Protein AF-A0A7S4A0T1-F1 (afdb_monomer_lite)

Structure (mmCIF, N/CA/C/O backbone):
data_AF-A0A7S4A0T1-F1
#
_entry.id   AF-A0A7S4A0T1-F1
#
loop_
_atom_site.group_PDB
_atom_site.id
_atom_site.type_symbol
_atom_site.label_atom_id
_atom_site.label_alt_id
_atom_site.label_comp_id
_atom_site.label_asym_id
_atom_site.label_entity_id
_atom_site.label_seq_id
_atom_site.pdbx_PDB_ins_code
_atom_site.Cartn_x
_atom_site.Cartn_y
_atom_site.Cartn_z
_atom_site.occupancy
_atom_site.B_iso_or_equiv
_atom_site.auth_seq_id
_atom_site.auth_comp_id
_atom_site.auth_asym_id
_atom_site.auth_atom_id
_atom_site.pdbx_PDB_model_num
ATOM 1 N N . ASP A 1 1 ? 26.295 13.246 32.778 1.00 36.66 1 ASP A N 1
ATOM 2 C CA . ASP A 1 1 ? 25.293 12.490 33.556 1.00 36.66 1 ASP A CA 1
ATOM 3 C C . ASP A 1 1 ? 24.267 13.468 34.096 1.00 36.66 1 ASP A C 1
ATOM 5 O O . ASP A 1 1 ? 24.637 14.342 34.857 1.00 36.66 1 ASP A O 1
ATOM 9 N N . THR A 1 2 ? 23.014 13.528 33.661 1.00 35.22 2 THR A N 1
ATOM 10 C CA . THR A 1 2 ? 22.154 12.506 33.062 1.00 35.22 2 THR A CA 1
ATOM 11 C C . THR A 1 2 ? 21.090 13.257 32.258 1.00 35.22 2 THR A C 1
ATOM 13 O O . THR A 1 2 ? 20.419 14.136 32.799 1.00 35.22 2 THR A O 1
ATOM 16 N N . LEU A 1 3 ? 20.972 12.965 30.961 1.00 36.09 3 LEU A N 1
ATOM 17 C CA . LEU A 1 3 ? 19.930 13.537 30.110 1.00 36.09 3 LEU A CA 1
ATOM 18 C C . LEU A 1 3 ? 18.564 12.967 30.510 1.00 36.09 3 LEU A C 1
ATOM 20 O O . LEU A 1 3 ? 18.404 11.775 30.763 1.00 36.09 3 LEU A O 1
ATOM 24 N N . VAL A 1 4 ? 17.598 13.874 30.587 1.00 36.56 4 VAL A N 1
ATOM 25 C CA . VAL A 1 4 ? 16.211 13.680 31.001 1.00 36.56 4 VAL A CA 1
ATOM 26 C C . VAL A 1 4 ? 15.527 12.638 30.111 1.00 36.56 4 VAL A C 1
ATOM 28 O O . VAL A 1 4 ? 15.265 12.889 28.939 1.00 36.56 4 VAL A O 1
ATOM 31 N N . SER A 1 5 ? 15.205 11.472 30.676 1.00 30.78 5 SER A N 1
ATOM 32 C CA . SER A 1 5 ? 14.298 10.503 30.057 1.00 30.78 5 SER A CA 1
ATOM 33 C C . SER A 1 5 ? 12.860 10.999 30.225 1.00 30.78 5 SER A C 1
ATOM 35 O O . SER A 1 5 ? 12.220 10.794 31.257 1.00 30.78 5 SER A O 1
ATOM 37 N N . THR A 1 6 ? 12.349 11.706 29.222 1.00 34.53 6 THR A N 1
ATOM 38 C CA . THR A 1 6 ? 10.942 12.100 29.115 1.00 34.53 6 THR A CA 1
ATOM 39 C C . THR A 1 6 ? 10.079 10.874 28.809 1.00 34.53 6 THR A C 1
ATOM 41 O O . THR A 1 6 ? 9.737 10.590 27.665 1.00 34.53 6 THR A O 1
ATOM 44 N N . HIS A 1 7 ? 9.675 10.145 29.849 1.00 41.78 7 HIS A N 1
ATOM 45 C CA . HIS A 1 7 ? 8.557 9.209 29.748 1.00 41.78 7 HIS A CA 1
ATOM 46 C C . HIS A 1 7 ? 7.253 10.008 29.635 1.00 41.78 7 HIS A C 1
ATOM 48 O O . HIS A 1 7 ? 6.656 10.405 30.637 1.00 41.78 7 HIS A O 1
ATOM 54 N N . VAL A 1 8 ? 6.792 10.252 28.407 1.00 45.91 8 VAL A N 1
ATOM 55 C CA . VAL A 1 8 ? 5.433 10.750 28.157 1.00 45.91 8 VAL A CA 1
ATOM 56 C C . VAL A 1 8 ? 4.460 9.606 28.456 1.00 45.91 8 VAL A C 1
ATOM 58 O O . VAL A 1 8 ? 4.090 8.824 27.585 1.00 45.91 8 VAL A O 1
ATOM 61 N N . GLY A 1 9 ? 4.082 9.463 29.726 1.00 47.44 9 GLY A N 1
ATOM 62 C CA . GLY A 1 9 ? 3.134 8.448 30.173 1.00 47.44 9 GLY A CA 1
ATOM 63 C C . GLY A 1 9 ? 1.758 8.669 29.544 1.00 47.44 9 GLY A C 1
ATOM 64 O O . GLY A 1 9 ? 1.031 9.591 29.911 1.00 47.44 9 GLY A O 1
ATOM 65 N N . ILE A 1 10 ? 1.373 7.813 28.598 1.00 57.47 10 ILE A N 1
ATOM 66 C CA . ILE A 1 10 ? 0.008 7.776 28.067 1.00 57.47 10 ILE A CA 1
ATOM 67 C C . ILE A 1 10 ? -0.913 7.275 29.190 1.00 57.47 10 ILE A C 1
ATOM 69 O O . ILE A 1 10 ? -0.815 6.124 29.627 1.00 57.47 10 ILE A O 1
ATOM 73 N N . THR A 1 11 ? -1.829 8.127 29.658 1.00 62.56 11 THR A N 1
ATOM 74 C CA . THR A 1 11 ? -2.858 7.749 30.639 1.00 62.56 11 THR A CA 1
ATOM 75 C C . THR A 1 11 ? -3.667 6.547 30.146 1.00 62.56 11 THR A C 1
ATOM 77 O O . THR A 1 11 ? -3.969 6.428 28.957 1.00 62.56 11 THR A O 1
ATOM 80 N N . ALA A 1 12 ? -4.059 5.649 31.057 1.00 64.44 12 ALA A N 1
ATOM 81 C CA . ALA A 1 12 ? -4.773 4.411 30.716 1.00 64.44 12 ALA A CA 1
ATOM 82 C C . ALA A 1 12 ? -6.039 4.653 29.869 1.00 64.44 12 ALA A C 1
ATOM 84 O O . ALA A 1 12 ? -6.319 3.904 28.937 1.00 64.44 12 ALA A O 1
ATOM 85 N N . THR A 1 13 ? -6.753 5.753 30.117 1.00 65.12 13 THR A N 1
ATOM 86 C CA . THR A 1 13 ? -7.917 6.182 29.326 1.00 65.12 13 THR A CA 1
ATOM 87 C C . THR A 1 13 ? -7.553 6.529 27.880 1.00 65.12 13 THR A C 1
ATOM 89 O O . THR A 1 13 ? -8.249 6.117 26.952 1.00 65.12 13 THR A O 1
ATOM 92 N N . LYS A 1 14 ? -6.438 7.244 27.669 1.00 63.09 14 LYS A N 1
ATOM 93 C CA . LYS A 1 14 ? -5.933 7.607 26.336 1.00 63.09 14 LYS A CA 1
ATOM 94 C C . LYS A 1 14 ? -5.475 6.364 25.566 1.00 63.09 14 LYS A C 1
ATOM 96 O O . LYS A 1 14 ? -5.769 6.245 24.381 1.00 63.09 14 LYS A O 1
ATOM 101 N N . ARG A 1 15 ? -4.855 5.402 26.257 1.00 65.44 15 ARG A N 1
ATOM 102 C CA . ARG A 1 15 ? -4.464 4.095 25.699 1.00 65.44 15 ARG A CA 1
ATOM 103 C C . ARG A 1 15 ? -5.670 3.264 25.257 1.00 65.44 15 ARG A C 1
ATOM 105 O O . ARG A 1 15 ? -5.685 2.747 24.148 1.00 65.44 15 ARG A O 1
ATOM 112 N N . ASN A 1 16 ? -6.702 3.178 26.095 1.00 69.38 16 ASN A N 1
ATOM 113 C CA . ASN A 1 16 ? -7.916 2.421 25.780 1.00 69.38 16 ASN A CA 1
ATOM 114 C C . ASN A 1 16 ? -8.667 3.005 24.579 1.00 69.38 16 ASN A C 1
ATOM 116 O O . ASN A 1 16 ? -9.201 2.252 23.768 1.00 69.38 16 ASN A O 1
ATOM 120 N N . LYS A 1 17 ? -8.700 4.337 24.456 1.00 70.56 17 LYS A N 1
ATOM 121 C CA . LYS A 1 17 ? -9.262 5.004 23.278 1.00 70.56 17 LYS A CA 1
ATOM 122 C C . LYS A 1 17 ? -8.460 4.665 22.019 1.00 70.56 17 LYS A C 1
ATOM 124 O O . LYS A 1 17 ? -9.038 4.177 21.060 1.00 70.56 17 LYS A O 1
ATOM 129 N N . MET A 1 18 ? -7.136 4.809 22.076 1.00 67.44 18 MET A N 1
ATOM 130 C CA . MET A 1 18 ? -6.238 4.492 20.961 1.00 67.44 18 MET A CA 1
ATOM 131 C C . MET A 1 18 ? -6.385 3.042 20.478 1.00 67.44 18 MET A C 1
ATOM 133 O O . MET A 1 18 ? -6.428 2.795 19.279 1.00 67.44 18 MET A O 1
ATOM 137 N N . MET A 1 19 ? -6.530 2.087 21.400 1.00 72.69 19 MET A N 1
ATOM 138 C CA . MET A 1 19 ? -6.720 0.676 21.051 1.00 72.69 19 MET A CA 1
ATOM 139 C C . MET A 1 19 ? -8.087 0.400 20.405 1.00 72.69 19 MET A C 1
ATOM 141 O O . MET A 1 19 ? -8.196 -0.436 19.511 1.00 72.69 19 MET A O 1
ATOM 145 N N . LYS A 1 20 ? -9.142 1.109 20.830 1.00 75.75 20 LYS A N 1
ATOM 146 C CA . LYS A 1 20 ? -10.468 1.016 20.199 1.00 75.75 20 LYS A CA 1
ATOM 147 C C . LYS A 1 20 ? -10.474 1.609 18.792 1.00 75.75 20 LYS A C 1
ATOM 149 O O . LYS A 1 20 ? -11.055 1.007 17.887 1.00 75.75 20 LYS A O 1
ATOM 154 N N . ASP A 1 21 ? -9.826 2.756 18.619 1.00 75.25 21 ASP A N 1
ATOM 155 C CA . ASP A 1 21 ? -9.700 3.419 17.321 1.00 75.25 21 ASP A CA 1
ATOM 156 C C . ASP A 1 21 ? -8.896 2.520 16.361 1.00 75.25 21 ASP A C 1
ATOM 158 O O . ASP A 1 21 ? -9.368 2.215 15.266 1.00 75.25 21 ASP A O 1
ATOM 162 N N . PHE A 1 22 ? -7.783 1.943 16.836 1.00 77.81 22 PHE A N 1
ATOM 163 C CA . PHE A 1 22 ? -7.003 0.947 16.096 1.00 77.81 22 PHE A CA 1
ATOM 164 C C . PHE A 1 22 ? -7.827 -0.270 15.669 1.00 77.81 22 PHE A C 1
ATOM 166 O O . PHE A 1 22 ? -7.816 -0.649 14.501 1.00 77.81 22 PHE A O 1
ATOM 173 N N . ALA A 1 23 ? -8.566 -0.889 16.595 1.00 81.00 23 ALA A N 1
ATOM 174 C CA . ALA A 1 23 ? -9.375 -2.067 16.286 1.00 81.00 23 ALA A CA 1
ATOM 175 C C . ALA A 1 23 ? -10.453 -1.766 15.230 1.00 81.00 23 ALA A C 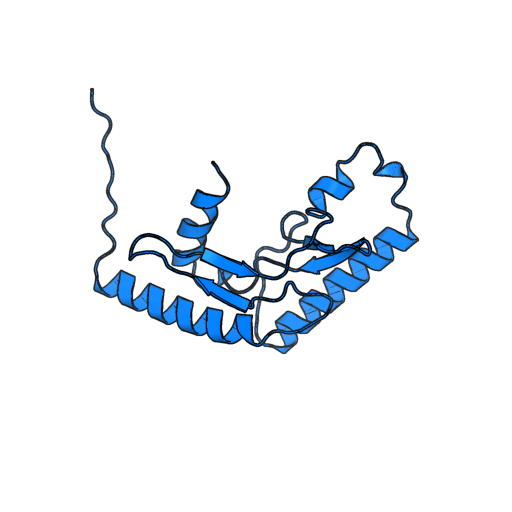1
ATOM 177 O O . ALA A 1 23 ? -10.752 -2.610 14.384 1.00 81.00 23 ALA A O 1
ATOM 178 N N . THR A 1 24 ? -11.014 -0.555 15.260 1.00 82.50 24 THR A N 1
ATOM 179 C CA . THR A 1 24 ? -12.004 -0.097 14.278 1.00 82.50 24 THR A CA 1
ATOM 180 C C . THR A 1 24 ? -11.373 0.080 12.898 1.00 82.50 24 THR A C 1
ATOM 182 O O . THR A 1 24 ? -11.918 -0.407 11.907 1.00 82.50 24 THR A O 1
ATOM 185 N N . GLU A 1 25 ? -10.211 0.730 12.825 1.00 81.69 25 GLU A N 1
ATOM 186 C CA . GLU A 1 25 ? -9.466 0.908 11.575 1.00 81.69 25 GLU A CA 1
ATOM 187 C C . GLU A 1 25 ? -9.010 -0.439 10.996 1.00 81.69 25 GLU A C 1
ATOM 189 O O . GLU A 1 25 ? -9.248 -0.720 9.818 1.00 81.69 25 GLU A O 1
ATOM 194 N N . LEU A 1 26 ? -8.463 -1.324 11.831 1.00 85.50 26 LEU A N 1
ATOM 195 C CA . LEU A 1 26 ? -8.047 -2.669 11.437 1.00 85.50 26 LEU A CA 1
ATOM 196 C C . LEU A 1 26 ? -9.216 -3.485 10.868 1.00 85.50 26 LEU A C 1
ATOM 198 O O . LEU A 1 26 ? -9.062 -4.169 9.855 1.00 85.50 26 LEU A O 1
ATOM 202 N N . ALA A 1 27 ? -10.404 -3.387 11.472 1.00 87.62 27 ALA A N 1
ATOM 203 C CA . ALA A 1 27 ? -11.597 -4.079 10.987 1.00 87.62 27 ALA A CA 1
ATOM 204 C C . ALA A 1 27 ? -12.019 -3.630 9.578 1.00 87.62 27 ALA A C 1
ATOM 206 O O . ALA A 1 27 ? -12.649 -4.406 8.852 1.00 87.62 27 ALA A O 1
ATOM 207 N N . ILE A 1 28 ? -11.688 -2.396 9.183 1.00 87.94 28 ILE A N 1
ATOM 208 C CA . ILE A 1 28 ? -11.865 -1.913 7.810 1.00 87.94 28 ILE A CA 1
ATOM 209 C C . ILE A 1 28 ? -10.753 -2.478 6.926 1.00 87.94 28 ILE A C 1
ATOM 211 O O . ILE A 1 28 ? -11.060 -3.094 5.907 1.00 87.94 28 ILE A O 1
ATOM 215 N N . MET A 1 29 ? -9.487 -2.333 7.331 1.00 89.88 29 MET A N 1
ATOM 216 C CA . MET A 1 29 ? -8.314 -2.769 6.557 1.00 89.88 29 MET A CA 1
ATOM 217 C C . MET A 1 29 ? -8.374 -4.255 6.183 1.00 89.88 29 MET A C 1
ATOM 219 O O . MET A 1 29 ? -8.155 -4.612 5.027 1.00 89.88 29 MET A O 1
ATOM 223 N N . VAL A 1 30 ? -8.751 -5.125 7.125 1.00 91.69 30 VAL A N 1
ATOM 224 C CA . VAL A 1 30 ? -8.850 -6.580 6.902 1.00 91.69 30 VAL A CA 1
ATOM 225 C C . VAL A 1 30 ? -9.923 -6.942 5.866 1.00 91.69 30 VAL A C 1
ATOM 227 O O . VAL A 1 30 ? -9.842 -7.990 5.232 1.00 91.69 30 VAL A O 1
ATOM 230 N N . LYS A 1 31 ? -10.918 -6.079 5.635 1.00 92.38 31 LYS A N 1
ATOM 231 C CA . LYS A 1 31 ? -11.965 -6.298 4.620 1.00 92.38 31 LYS A CA 1
ATOM 232 C C . LYS A 1 31 ? -11.566 -5.805 3.232 1.00 92.38 31 LYS A C 1
ATOM 234 O O . LYS A 1 31 ? -12.261 -6.102 2.260 1.00 92.38 31 LYS A O 1
ATOM 239 N N . LEU A 1 32 ? -10.486 -5.033 3.111 1.00 93.69 32 LEU A N 1
ATOM 240 C CA . LEU A 1 32 ? -10.045 -4.505 1.828 1.00 93.69 32 LEU A CA 1
ATOM 241 C C . LEU A 1 32 ? -9.346 -5.606 1.034 1.00 93.69 32 LEU A C 1
ATOM 243 O O . LEU A 1 32 ? -8.334 -6.155 1.467 1.00 93.69 32 LEU A O 1
ATOM 247 N N . ARG A 1 33 ? -9.899 -5.937 -0.134 1.00 96.06 33 ARG A N 1
ATOM 248 C CA . ARG A 1 33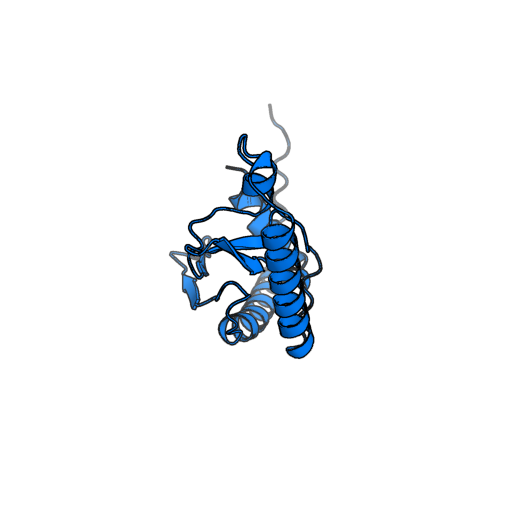 ? -9.336 -6.921 -1.058 1.00 96.06 33 ARG A CA 1
ATOM 249 C C . ARG A 1 33 ? -9.349 -6.335 -2.460 1.00 96.06 33 ARG A C 1
ATOM 251 O O . ARG A 1 33 ? -10.408 -6.081 -3.025 1.00 96.06 33 ARG A O 1
ATOM 258 N N . SER A 1 34 ? -8.160 -6.078 -2.987 1.00 97.12 34 SER A N 1
ATOM 259 C CA . SER A 1 34 ? -7.945 -5.549 -4.329 1.00 97.12 34 SER A CA 1
ATOM 260 C C . SER A 1 34 ? -6.569 -5.999 -4.810 1.00 97.12 34 SER A C 1
ATOM 262 O O . SER A 1 34 ? -5.631 -5.983 -4.019 1.00 97.12 34 SER A O 1
ATOM 264 N N . PRO A 1 35 ? -6.397 -6.339 -6.098 1.00 97.44 35 PRO A N 1
ATOM 265 C CA . PRO A 1 35 ? -5.090 -6.703 -6.640 1.00 97.44 35 PRO A CA 1
ATOM 266 C C . PRO A 1 35 ? -4.097 -5.526 -6.683 1.00 97.44 35 PRO A C 1
ATOM 268 O O . PRO A 1 35 ? -2.966 -5.716 -7.117 1.00 97.44 35 PRO A O 1
ATOM 271 N N . ARG A 1 36 ? -4.517 -4.314 -6.288 1.00 98.25 36 ARG A N 1
ATOM 272 C CA . ARG A 1 36 ? -3.706 -3.082 -6.253 1.00 98.25 36 ARG A CA 1
ATOM 273 C C . ARG A 1 36 ? -3.513 -2.511 -4.854 1.00 98.25 36 ARG A C 1
ATOM 275 O O . ARG A 1 36 ? -2.992 -1.410 -4.717 1.00 98.25 36 ARG A O 1
ATOM 282 N N . ILE A 1 37 ? -3.938 -3.241 -3.827 1.00 97.19 37 ILE A N 1
ATOM 283 C CA . ILE A 1 37 ? -3.788 -2.880 -2.418 1.00 97.19 37 ILE A CA 1
ATOM 284 C C . ILE A 1 37 ? -3.142 -4.055 -1.699 1.00 97.19 37 ILE A C 1
ATOM 286 O O . ILE A 1 37 ? -3.539 -5.196 -1.927 1.00 97.19 37 ILE A O 1
ATOM 290 N N . VAL A 1 38 ? -2.177 -3.780 -0.827 1.00 96.88 38 VAL A N 1
ATOM 291 C CA . VAL A 1 38 ? -1.583 -4.809 0.030 1.00 96.88 38 VAL A CA 1
ATOM 292 C C . VAL A 1 38 ? -2.650 -5.344 0.981 1.00 96.88 38 VAL A C 1
ATOM 294 O O . VAL A 1 38 ? -3.290 -4.592 1.721 1.00 96.88 38 VAL A O 1
ATOM 297 N N . SER A 1 39 ? -2.874 -6.656 0.951 1.00 95.81 39 SER A N 1
ATOM 298 C CA . SER A 1 39 ? -3.899 -7.271 1.790 1.00 95.81 39 SER A CA 1
ATOM 299 C C . SER A 1 39 ? -3.452 -7.327 3.248 1.00 95.81 39 SER A C 1
ATOM 301 O O . SER A 1 39 ? -2.438 -7.937 3.573 1.00 95.81 39 SER A O 1
ATOM 303 N N . VAL A 1 40 ? -4.247 -6.751 4.150 1.00 94.00 40 VAL A N 1
ATOM 304 C CA . VAL A 1 40 ? -4.066 -6.929 5.598 1.00 94.00 40 VAL A CA 1
ATOM 305 C C . VAL A 1 40 ? -4.823 -8.180 6.042 1.00 94.00 40 VAL A C 1
ATOM 307 O O . VAL A 1 40 ? -6.028 -8.315 5.787 1.00 94.00 40 VAL A O 1
ATOM 310 N N . TYR A 1 41 ? -4.124 -9.105 6.695 1.00 92.56 41 TYR A N 1
ATOM 311 C CA . TYR A 1 41 ? -4.692 -10.352 7.210 1.00 92.56 41 TYR A CA 1
ATOM 312 C C . TYR A 1 41 ? -5.115 -10.237 8.672 1.00 92.56 41 TYR A C 1
ATOM 314 O O . TYR A 1 41 ? -6.102 -10.854 9.066 1.00 92.56 41 TYR A O 1
ATOM 322 N N . GLY A 1 42 ? -4.431 -9.411 9.461 1.00 88.75 42 GLY A N 1
ATOM 323 C CA . GLY A 1 42 ? -4.802 -9.160 10.847 1.00 88.75 42 GLY A CA 1
ATOM 324 C C . GLY A 1 42 ? -3.631 -8.660 11.672 1.00 88.75 42 GLY A C 1
ATOM 325 O O . GLY A 1 42 ? -2.694 -8.071 11.141 1.00 88.75 42 GLY A O 1
ATOM 326 N N . VAL A 1 43 ? -3.698 -8.914 12.975 1.00 86.88 43 VAL A N 1
ATOM 327 C CA . VAL A 1 43 ? -2.651 -8.555 13.932 1.00 86.88 43 VAL A CA 1
ATOM 328 C C . VAL A 1 43 ? -2.230 -9.760 14.749 1.00 86.88 43 VAL A C 1
ATOM 330 O O . VAL A 1 43 ? -3.027 -10.659 15.014 1.00 86.88 43 VAL A O 1
ATOM 333 N N . VAL A 1 44 ? -0.977 -9.744 15.175 1.00 86.00 44 VAL A N 1
ATOM 334 C CA . VAL A 1 44 ? -0.395 -10.696 16.113 1.00 86.00 44 VAL A CA 1
ATOM 335 C C . VAL A 1 44 ? 0.163 -9.924 17.306 1.00 86.00 44 VAL A C 1
ATOM 337 O O . VAL A 1 44 ? 0.688 -8.823 17.163 1.00 86.00 44 VAL A O 1
ATOM 340 N N . THR A 1 45 ? 0.017 -10.487 18.500 1.00 81.25 45 THR A N 1
ATOM 341 C CA . THR A 1 45 ? 0.558 -9.929 19.741 1.00 81.25 45 THR A CA 1
ATOM 342 C C . THR A 1 45 ? 1.175 -11.058 20.556 1.00 81.25 45 THR A C 1
ATOM 344 O O . THR A 1 45 ? 0.608 -12.148 20.632 1.00 81.25 45 THR A O 1
ATOM 347 N N . THR A 1 46 ? 2.357 -10.819 21.115 1.00 77.69 46 THR A N 1
ATOM 348 C CA . THR A 1 46 ? 3.041 -11.754 22.022 1.00 77.69 46 THR A CA 1
ATOM 349 C C . THR A 1 46 ? 2.828 -11.356 23.478 1.00 77.69 46 THR A C 1
ATOM 351 O O . THR A 1 46 ? 2.670 -12.217 24.339 1.00 77.69 46 THR A O 1
ATOM 354 N N . ASP A 1 47 ? 2.771 -10.051 23.746 1.00 78.50 47 ASP A N 1
ATOM 355 C CA . ASP A 1 47 ? 2.498 -9.451 25.046 1.00 78.50 47 ASP A CA 1
ATOM 356 C C . ASP A 1 47 ? 1.968 -8.013 24.874 1.00 78.50 47 ASP A C 1
ATOM 358 O O . ASP A 1 47 ? 1.859 -7.487 23.767 1.00 78.50 47 ASP A O 1
ATOM 362 N N . SER A 1 48 ? 1.650 -7.350 25.988 1.00 70.69 48 SER A N 1
ATOM 363 C CA . SER A 1 48 ? 1.066 -6.002 26.011 1.00 70.69 48 SER A CA 1
ATOM 364 C C . SER A 1 48 ? 1.928 -4.886 25.402 1.00 70.69 48 SER A C 1
ATOM 366 O O . SER A 1 48 ? 1.425 -3.774 25.238 1.00 70.69 48 SER A O 1
ATOM 368 N N . SER A 1 49 ? 3.205 -5.142 25.114 1.00 73.31 49 SER A N 1
ATOM 369 C CA . SER A 1 49 ? 4.143 -4.183 24.524 1.00 73.31 49 SER A CA 1
ATOM 370 C C . SER A 1 49 ? 4.378 -4.391 23.029 1.00 73.31 49 SER A C 1
ATOM 372 O O . SER A 1 49 ? 4.931 -3.498 22.389 1.00 73.31 49 SER A O 1
ATOM 374 N N . TRP A 1 50 ? 3.926 -5.513 22.456 1.00 74.38 50 TRP A N 1
ATOM 375 C CA . TRP A 1 50 ? 4.183 -5.843 21.058 1.00 74.38 50 TRP A CA 1
ATOM 376 C C . TRP A 1 50 ? 2.903 -6.081 20.256 1.00 74.38 50 TRP A C 1
ATOM 378 O O . TRP A 1 50 ? 2.020 -6.862 20.631 1.00 74.38 50 TRP A O 1
ATOM 388 N N . LEU A 1 51 ? 2.834 -5.410 19.109 1.00 76.19 51 LEU A N 1
ATOM 389 C CA . LEU A 1 51 ? 1.739 -5.484 18.156 1.00 76.19 51 LEU A CA 1
ATOM 390 C C . LEU A 1 51 ? 2.325 -5.526 16.744 1.00 76.19 51 LEU A C 1
ATOM 392 O O . LEU A 1 51 ? 2.875 -4.536 16.269 1.00 76.19 51 LEU A O 1
ATOM 396 N N . GLY A 1 52 ? 2.191 -6.667 16.080 1.00 82.38 52 GLY A N 1
ATOM 397 C CA . GLY A 1 52 ? 2.592 -6.856 14.692 1.00 82.38 52 GLY A CA 1
ATOM 398 C C . GLY A 1 52 ? 1.388 -6.876 13.764 1.00 82.38 52 GLY A C 1
ATOM 399 O O . GLY A 1 52 ? 0.355 -7.466 14.086 1.00 82.38 52 GLY A O 1
ATOM 400 N N . LEU A 1 53 ? 1.531 -6.263 12.592 1.00 86.44 53 LEU A N 1
ATOM 401 C CA . LEU A 1 53 ? 0.558 -6.365 11.511 1.00 86.44 53 LEU A CA 1
ATOM 402 C C . LEU A 1 53 ? 0.954 -7.520 10.587 1.00 86.44 53 LEU A C 1
ATOM 404 O O . LEU A 1 53 ? 2.099 -7.610 10.152 1.00 86.44 53 LEU A O 1
ATOM 408 N N . VAL A 1 54 ? 0.005 -8.400 10.279 1.00 92.31 54 VAL A N 1
ATOM 409 C CA . VAL A 1 54 ? 0.205 -9.485 9.316 1.00 92.31 54 VAL A CA 1
ATOM 410 C C . VAL A 1 54 ? -0.368 -9.038 7.980 1.00 92.31 54 VAL A C 1
ATOM 412 O O . VAL A 1 54 ? -1.577 -8.812 7.863 1.00 92.31 54 VAL A O 1
ATOM 415 N N . VAL A 1 55 ? 0.498 -8.911 6.977 1.00 94.38 55 VAL A N 1
ATOM 416 C CA . VAL A 1 55 ? 0.151 -8.415 5.642 1.00 94.38 55 VAL A CA 1
ATOM 417 C C . VAL A 1 55 ? 0.651 -9.348 4.548 1.00 94.38 55 VAL A C 1
ATOM 419 O O . VAL A 1 55 ? 1.483 -10.226 4.769 1.00 94.38 55 VAL A O 1
ATOM 422 N N . GLU A 1 56 ? 0.107 -9.161 3.356 1.00 94.44 56 GLU A N 1
ATOM 423 C CA . GLU A 1 56 ? 0.598 -9.765 2.130 1.00 94.44 56 GLU A CA 1
ATOM 424 C C . GLU A 1 56 ? 2.067 -9.410 1.867 1.00 94.44 56 GLU A C 1
ATOM 426 O O . GLU A 1 56 ? 2.465 -8.249 1.945 1.00 94.44 56 GLU A O 1
ATOM 431 N N . TYR A 1 57 ? 2.861 -10.420 1.509 1.00 95.06 57 TYR A N 1
ATOM 432 C CA . TYR A 1 57 ? 4.255 -10.230 1.130 1.00 95.06 57 TYR A CA 1
ATOM 433 C C . TYR A 1 57 ? 4.372 -9.789 -0.334 1.00 95.06 57 TYR A C 1
ATOM 435 O O . TYR A 1 57 ? 3.893 -10.477 -1.236 1.00 95.06 57 TYR A O 1
ATOM 443 N N . CYS A 1 58 ? 5.048 -8.664 -0.561 1.00 94.94 58 CYS A N 1
ATOM 444 C CA . CYS A 1 58 ? 5.362 -8.123 -1.882 1.00 94.94 58 CYS A CA 1
ATOM 445 C C . CYS A 1 58 ? 6.881 -8.194 -2.091 1.00 94.94 58 CYS A C 1
ATOM 447 O O . CYS A 1 58 ? 7.626 -7.385 -1.547 1.00 94.94 58 CYS A O 1
ATOM 449 N N . GLY A 1 59 ? 7.347 -9.213 -2.819 1.00 92.50 59 GLY A N 1
ATOM 450 C CA . GLY A 1 59 ? 8.777 -9.541 -2.910 1.00 92.50 59 GLY A CA 1
ATOM 451 C C . GLY A 1 59 ? 9.621 -8.633 -3.808 1.00 92.50 59 GLY A C 1
ATOM 452 O O . GLY A 1 59 ? 10.831 -8.821 -3.866 1.00 92.50 59 GLY A O 1
ATOM 453 N N . GLY A 1 60 ? 9.012 -7.678 -4.514 1.00 92.06 60 GLY A N 1
ATOM 454 C CA . GLY A 1 60 ? 9.702 -6.755 -5.416 1.00 92.06 60 GLY A CA 1
ATOM 455 C C . GLY A 1 60 ? 10.229 -5.483 -4.748 1.00 92.06 60 GLY A C 1
ATOM 456 O O . GLY A 1 60 ? 10.666 -4.589 -5.466 1.00 92.06 60 GLY A O 1
ATOM 457 N N . GLY A 1 61 ? 10.161 -5.390 -3.415 1.00 93.94 61 GLY A N 1
ATOM 458 C CA . GLY A 1 61 ? 10.552 -4.194 -2.669 1.00 93.94 61 GLY A CA 1
ATOM 459 C C . GLY A 1 61 ? 9.566 -3.045 -2.854 1.00 93.94 61 GLY A C 1
ATOM 460 O O . GLY A 1 61 ? 8.435 -3.234 -3.327 1.00 93.94 61 GLY A O 1
ATOM 461 N N . ASP A 1 62 ? 9.986 -1.849 -2.458 1.00 96.44 62 ASP A N 1
ATOM 462 C CA . ASP A 1 62 ? 9.206 -0.641 -2.691 1.00 96.44 62 ASP A CA 1
ATOM 463 C C . ASP A 1 62 ? 9.562 0.030 -4.031 1.00 96.44 62 ASP A C 1
ATOM 465 O O . ASP A 1 62 ? 10.593 -0.213 -4.664 1.00 96.44 62 ASP A O 1
ATOM 469 N N . LEU A 1 63 ? 8.661 0.882 -4.515 1.00 96.19 63 LEU A N 1
ATOM 470 C CA . LEU A 1 63 ? 8.829 1.560 -5.794 1.00 96.19 63 LEU A CA 1
ATOM 471 C C . LEU A 1 63 ? 9.989 2.564 -5.763 1.00 96.19 63 LEU A C 1
ATOM 473 O O . LEU A 1 63 ? 10.521 2.891 -6.821 1.00 96.19 63 LEU A O 1
ATOM 477 N N . ARG A 1 64 ? 10.380 3.082 -4.591 1.00 95.31 64 ARG A N 1
ATOM 478 C CA . ARG A 1 64 ? 11.538 3.974 -4.476 1.00 95.31 64 ARG A CA 1
ATOM 479 C C . ARG A 1 64 ? 12.812 3.205 -4.805 1.00 95.31 64 ARG A C 1
ATOM 481 O O . ARG A 1 64 ? 13.568 3.678 -5.647 1.00 95.31 64 ARG A O 1
ATOM 488 N N . GLU A 1 65 ? 13.001 2.030 -4.214 1.00 93.12 65 GLU A N 1
ATOM 489 C CA . GLU A 1 65 ? 14.140 1.150 -4.499 1.00 93.12 65 GLU A CA 1
ATOM 490 C C . GLU A 1 65 ? 14.212 0.801 -5.988 1.00 93.12 65 GLU A C 1
ATOM 492 O O . GLU A 1 65 ? 15.263 0.941 -6.608 1.00 93.12 65 GLU A O 1
ATOM 497 N N . ALA A 1 66 ? 13.080 0.441 -6.600 1.00 92.12 66 ALA A N 1
ATOM 498 C CA . ALA A 1 66 ? 13.035 0.125 -8.027 1.00 92.12 66 ALA A CA 1
ATOM 499 C C . ALA A 1 66 ? 13.396 1.317 -8.932 1.00 92.12 66 ALA A C 1
ATOM 501 O O . ALA A 1 66 ? 13.929 1.120 -10.021 1.00 92.12 66 ALA A O 1
ATOM 502 N N . LEU A 1 67 ? 13.084 2.548 -8.517 1.00 91.81 67 LEU A N 1
ATOM 503 C CA . LEU A 1 67 ? 13.413 3.762 -9.270 1.00 91.81 67 LEU A CA 1
ATOM 504 C C . LEU A 1 67 ? 14.861 4.224 -9.065 1.00 91.81 67 LEU A C 1
ATOM 506 O O . LEU A 1 67 ? 15.396 4.896 -9.946 1.00 91.81 67 LEU A O 1
ATOM 510 N N . ASP A 1 68 ? 15.465 3.888 -7.927 1.00 91.81 68 ASP A N 1
ATOM 511 C CA . ASP A 1 68 ? 16.844 4.246 -7.584 1.00 91.81 68 ASP A CA 1
ATOM 512 C C . ASP A 1 68 ? 17.863 3.174 -8.027 1.00 91.81 68 ASP A C 1
ATOM 514 O O . ASP A 1 68 ? 19.064 3.439 -8.018 1.00 91.81 68 ASP A O 1
ATOM 518 N N . ALA A 1 69 ? 17.408 1.981 -8.423 1.00 88.44 69 ALA A N 1
ATOM 519 C CA . ALA A 1 69 ? 18.266 0.890 -8.873 1.00 88.44 69 ALA A CA 1
ATOM 520 C C . ALA A 1 69 ? 19.082 1.246 -10.132 1.00 88.44 69 ALA A C 1
ATOM 522 O O . ALA A 1 69 ? 18.629 1.983 -11.009 1.00 88.44 69 ALA A O 1
ATOM 523 N N . ASP A 1 70 ? 20.279 0.661 -10.264 1.00 78.25 70 ASP A N 1
ATOM 524 C CA . ASP A 1 70 ? 21.178 0.889 -11.410 1.00 78.25 70 ASP A CA 1
ATOM 525 C C . ASP A 1 70 ? 20.533 0.522 -12.759 1.00 78.25 70 ASP A C 1
ATOM 527 O O . ASP A 1 70 ? 20.872 1.076 -13.809 1.00 78.25 70 ASP A O 1
ATOM 531 N N . ASP A 1 71 ? 19.567 -0.397 -12.743 1.00 80.25 71 ASP A N 1
ATOM 532 C CA . ASP A 1 71 ? 18.790 -0.810 -13.903 1.00 80.25 71 ASP A CA 1
ATOM 533 C C . ASP A 1 71 ? 17.508 0.013 -14.101 1.00 80.25 71 ASP A C 1
ATOM 535 O O . ASP A 1 71 ? 16.704 -0.333 -14.966 1.00 80.25 71 ASP A O 1
ATOM 539 N N . ALA A 1 72 ? 17.308 1.135 -13.400 1.00 76.19 72 ALA A N 1
ATOM 540 C CA . ALA A 1 72 ? 16.146 2.010 -13.583 1.00 76.19 72 ALA A CA 1
ATOM 541 C C . ALA A 1 72 ? 15.991 2.503 -15.036 1.00 76.19 72 ALA A C 1
ATOM 543 O O . ALA A 1 72 ? 14.881 2.776 -15.5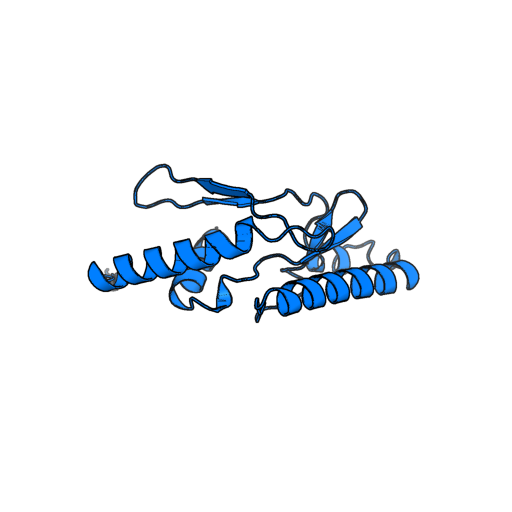02 1.00 76.19 72 ALA A O 1
ATOM 544 N N . ALA A 1 73 ? 17.091 2.552 -15.797 1.00 77.00 73 ALA A N 1
ATOM 545 C CA . ALA A 1 73 ? 17.080 2.817 -17.236 1.00 77.00 73 ALA A CA 1
ATOM 546 C C . ALA A 1 73 ? 16.294 1.767 -18.053 1.00 77.00 73 ALA A C 1
ATOM 548 O O . ALA A 1 73 ? 15.824 2.075 -19.146 1.00 77.00 73 ALA A O 1
ATOM 549 N N . SER A 1 74 ? 16.114 0.552 -17.524 1.00 80.25 74 SER A N 1
ATOM 550 C CA . SER A 1 74 ? 15.301 -0.521 -18.115 1.00 80.25 74 SER A CA 1
ATOM 551 C C . SER A 1 74 ? 13.794 -0.326 -17.918 1.00 80.25 74 SER A C 1
ATOM 553 O O . SER A 1 74 ? 12.996 -0.999 -18.571 1.00 80.25 74 SER A O 1
ATOM 555 N N . ILE A 1 75 ? 13.384 0.604 -17.046 1.00 90.19 75 ILE A N 1
ATOM 556 C CA . ILE A 1 75 ? 11.976 0.921 -16.812 1.00 90.19 75 ILE A CA 1
ATOM 557 C C . ILE A 1 75 ? 11.480 1.781 -17.972 1.00 90.19 75 ILE A C 1
ATOM 559 O O . ILE A 1 75 ? 11.561 3.019 -17.952 1.00 90.19 75 ILE A O 1
ATOM 563 N N . ASP A 1 76 ? 10.946 1.098 -18.977 1.00 92.56 76 ASP A N 1
ATOM 564 C CA . ASP A 1 76 ? 10.363 1.724 -20.149 1.00 92.56 76 ASP A CA 1
ATOM 565 C C . ASP A 1 76 ? 9.053 2.467 -19.832 1.00 92.56 76 ASP A C 1
ATOM 567 O O . ASP A 1 76 ? 8.471 2.412 -18.742 1.00 92.56 76 ASP A O 1
ATOM 571 N N . GLU A 1 77 ? 8.576 3.222 -20.813 1.00 94.19 77 GLU A N 1
ATOM 572 C CA . GLU A 1 77 ? 7.368 4.024 -20.668 1.00 94.19 77 GLU A CA 1
ATOM 573 C C . GLU A 1 77 ? 6.104 3.163 -20.468 1.00 94.19 77 GLU A C 1
ATOM 575 O O . GLU A 1 77 ? 5.154 3.585 -19.801 1.00 94.19 77 GLU A O 1
ATOM 580 N N . ALA A 1 78 ? 6.075 1.948 -21.025 1.00 95.44 78 ALA A N 1
ATOM 581 C CA . ALA A 1 78 ? 4.954 1.030 -20.863 1.00 95.44 78 ALA A CA 1
ATOM 582 C C . ALA A 1 78 ? 4.840 0.555 -19.408 1.00 95.44 78 ALA A C 1
ATOM 584 O O . ALA A 1 78 ? 3.748 0.600 -18.834 1.00 95.44 78 ALA A O 1
ATOM 585 N N . GLN A 1 79 ? 5.962 0.205 -18.780 1.00 95.00 79 GLN A N 1
ATOM 586 C CA . GLN A 1 79 ? 6.027 -0.178 -17.378 1.00 95.00 79 GLN A CA 1
ATOM 587 C C . GLN A 1 79 ? 5.644 0.987 -16.460 1.00 95.00 79 GLN A C 1
ATOM 589 O O . GLN A 1 79 ? 4.848 0.803 -15.539 1.00 95.00 79 GLN A O 1
ATOM 594 N N . ARG A 1 80 ? 6.111 2.211 -16.748 1.00 95.25 80 ARG A N 1
ATOM 595 C CA . ARG A 1 80 ? 5.721 3.414 -15.983 1.00 95.25 80 ARG A CA 1
ATOM 596 C C . ARG A 1 80 ? 4.217 3.660 -16.037 1.00 95.25 80 ARG A C 1
ATOM 598 O O . ARG A 1 80 ? 3.593 3.879 -15.001 1.00 95.25 80 ARG A O 1
ATOM 605 N N . ARG A 1 81 ? 3.611 3.587 -17.228 1.00 97.19 81 ARG A N 1
ATOM 606 C CA . ARG A 1 81 ? 2.149 3.708 -17.393 1.00 97.19 81 ARG A CA 1
ATOM 607 C C . ARG A 1 81 ? 1.401 2.619 -16.637 1.00 97.19 81 ARG A C 1
ATOM 609 O O . ARG A 1 81 ? 0.381 2.893 -16.012 1.00 97.19 81 ARG A O 1
ATOM 616 N N . SER A 1 82 ? 1.920 1.399 -16.687 1.00 97.69 82 SER A N 1
ATOM 617 C CA . SER A 1 82 ? 1.365 0.252 -15.981 1.00 97.69 82 SER A CA 1
ATOM 618 C C . SER A 1 82 ? 1.360 0.464 -14.461 1.00 97.69 82 SER A C 1
ATOM 620 O O . SER A 1 82 ? 0.320 0.297 -13.825 1.00 97.69 82 SER A O 1
ATOM 622 N N . TRP A 1 83 ? 2.473 0.927 -13.888 1.00 97.88 83 TRP A N 1
ATOM 623 C CA . TRP A 1 83 ? 2.571 1.277 -12.469 1.00 97.88 83 TRP A CA 1
ATOM 624 C C . TRP A 1 83 ? 1.648 2.431 -12.077 1.00 97.88 83 TRP A C 1
ATOM 626 O O . TRP A 1 83 ? 0.922 2.329 -11.091 1.00 97.88 83 TRP A O 1
ATOM 636 N N . LEU A 1 84 ? 1.600 3.502 -12.872 1.00 98.06 84 LEU A N 1
ATOM 637 C CA . LEU A 1 84 ? 0.685 4.623 -12.629 1.00 98.06 84 LEU A CA 1
ATOM 638 C C . LEU A 1 84 ? -0.782 4.180 -12.647 1.00 98.06 84 LEU A C 1
ATOM 640 O O . LEU A 1 84 ? -1.567 4.619 -11.805 1.00 98.06 84 LEU A O 1
ATOM 644 N N . SER A 1 85 ? -1.152 3.298 -13.578 1.00 98.50 85 SER A N 1
ATOM 645 C CA . SER A 1 85 ? -2.498 2.726 -13.648 1.00 98.50 85 SER A CA 1
ATOM 646 C C . SER A 1 85 ? -2.819 1.911 -12.396 1.00 98.50 85 SER A C 1
ATOM 648 O O . SER A 1 85 ? -3.866 2.118 -11.785 1.00 98.50 85 SER A O 1
ATOM 650 N N . ASP A 1 86 ? -1.895 1.056 -11.963 1.00 98.62 86 ASP A N 1
ATOM 651 C CA . ASP A 1 86 ? -2.040 0.235 -10.763 1.00 98.62 86 ASP A CA 1
ATOM 652 C C . ASP A 1 86 ? -2.238 1.075 -9.500 1.00 98.62 86 ASP A C 1
ATOM 654 O O . ASP A 1 86 ? -3.195 0.852 -8.756 1.00 98.62 86 ASP A O 1
ATOM 658 N N . ILE A 1 87 ? -1.387 2.082 -9.295 1.00 98.56 87 ILE A N 1
ATOM 659 C CA . ILE A 1 87 ? -1.476 3.004 -8.156 1.00 98.56 87 ILE A CA 1
ATOM 660 C C . ILE A 1 87 ? -2.809 3.758 -8.190 1.00 98.56 87 ILE A C 1
ATOM 662 O O . ILE A 1 87 ? -3.503 3.842 -7.176 1.00 98.56 87 ILE A O 1
ATOM 666 N N . SER A 1 88 ? -3.210 4.262 -9.361 1.00 98.50 88 SER A N 1
ATOM 667 C CA . SER A 1 88 ? -4.464 5.008 -9.526 1.00 98.50 88 SER A CA 1
ATOM 668 C C . SER A 1 88 ? -5.689 4.146 -9.214 1.00 98.50 88 SER A C 1
ATOM 670 O O . SER A 1 88 ? -6.599 4.592 -8.516 1.00 98.50 88 SER A O 1
ATOM 672 N N . LEU A 1 89 ? -5.704 2.895 -9.683 1.00 98.62 89 LEU A N 1
ATOM 673 C CA . LEU A 1 89 ? -6.772 1.933 -9.402 1.00 98.62 89 LEU A CA 1
ATOM 674 C C . 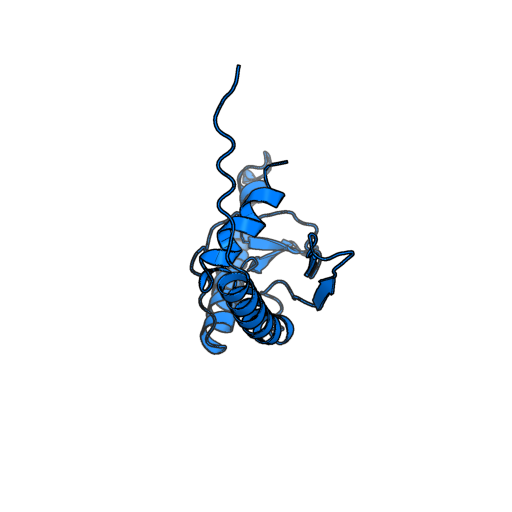LEU A 1 89 ? -6.818 1.547 -7.918 1.00 98.62 89 LEU A C 1
ATOM 676 O O . LEU A 1 89 ? -7.906 1.452 -7.348 1.00 98.62 89 LEU A O 1
ATOM 680 N N . GLY A 1 90 ? -5.659 1.368 -7.278 1.00 98.19 90 GLY A N 1
ATOM 681 C CA . GLY A 1 90 ? -5.561 1.147 -5.835 1.00 98.19 90 GLY A CA 1
ATOM 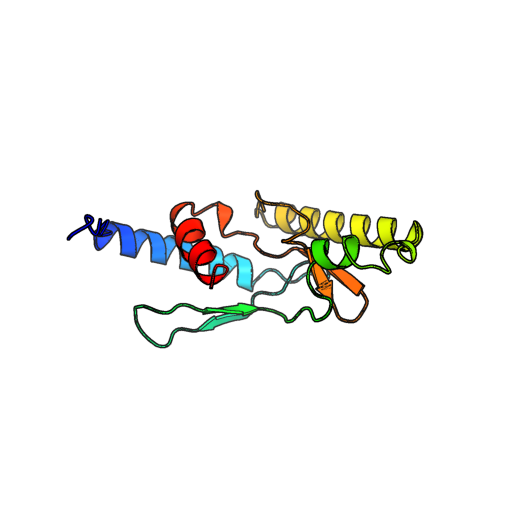682 C C . GLY A 1 90 ? -6.158 2.313 -5.045 1.00 98.19 90 GLY A C 1
ATOM 683 O O . GLY A 1 90 ? -7.062 2.120 -4.231 1.00 98.19 90 GLY A O 1
ATOM 684 N N . MET A 1 91 ? -5.732 3.540 -5.343 1.00 97.88 91 MET A N 1
ATOM 685 C CA . MET A 1 91 ? -6.249 4.741 -4.685 1.00 97.88 91 MET A CA 1
ATOM 686 C C . MET A 1 91 ? -7.755 4.918 -4.901 1.00 97.88 91 MET A C 1
ATOM 688 O O . MET A 1 91 ? -8.485 5.143 -3.937 1.00 97.88 91 MET A O 1
ATOM 692 N N . ALA A 1 92 ? -8.245 4.750 -6.133 1.00 98.06 92 ALA A N 1
ATOM 693 C CA . ALA A 1 92 ? -9.676 4.807 -6.434 1.00 98.06 92 ALA A CA 1
ATOM 694 C C . ALA A 1 92 ? -10.470 3.772 -5.621 1.00 98.06 92 ALA A C 1
ATOM 696 O O . ALA A 1 92 ? -11.529 4.085 -5.071 1.00 98.06 92 ALA A O 1
ATOM 697 N N . TYR A 1 93 ? -9.935 2.555 -5.482 1.00 97.56 93 TYR A N 1
ATOM 698 C CA . TYR A 1 93 ? -10.533 1.524 -4.646 1.00 97.56 93 TYR A CA 1
ATOM 699 C C . TYR A 1 93 ? -10.579 1.937 -3.165 1.00 97.56 93 TYR A C 1
ATOM 701 O O . TYR A 1 93 ? -11.649 1.842 -2.564 1.00 97.56 93 TYR A O 1
ATOM 709 N N . LEU A 1 94 ? -9.485 2.443 -2.581 1.00 94.69 94 LEU A N 1
ATOM 710 C CA . LEU A 1 94 ? -9.470 2.916 -1.185 1.00 94.69 94 LEU A CA 1
ATOM 711 C C . LEU A 1 94 ? -10.526 3.997 -0.939 1.00 94.69 94 LEU A C 1
ATOM 713 O O . LEU A 1 94 ? -11.344 3.863 -0.023 1.00 94.69 94 LEU A O 1
ATOM 717 N N . TYR A 1 95 ? -10.573 5.011 -1.806 1.00 94.00 95 TYR A N 1
ATOM 718 C CA . TYR A 1 95 ? -11.556 6.087 -1.699 1.00 94.00 95 TYR A CA 1
ATOM 719 C C . TYR A 1 95 ? -12.991 5.566 -1.807 1.00 94.00 95 TYR A C 1
ATOM 721 O O . TYR A 1 95 ? -13.845 5.965 -1.016 1.00 94.00 95 TYR A O 1
ATOM 729 N N . SER A 1 96 ? -13.258 4.604 -2.700 1.00 95.00 96 SER A N 1
ATOM 730 C CA . SER A 1 96 ? -14.583 3.968 -2.813 1.00 95.00 96 SER A CA 1
ATOM 731 C C . SER A 1 96 ? -15.022 3.232 -1.539 1.00 95.00 96 SER A C 1
ATOM 733 O O . SER A 1 96 ? -16.211 2.990 -1.334 1.00 95.00 96 SER A O 1
ATOM 735 N N . LYS A 1 97 ? -14.070 2.874 -0.669 1.00 92.25 97 LYS A N 1
ATOM 736 C CA . LYS A 1 97 ? -14.299 2.230 0.630 1.00 92.25 97 LYS A CA 1
ATOM 737 C C . LYS A 1 97 ? -14.268 3.217 1.802 1.00 92.25 97 LYS A C 1
ATOM 739 O O . LYS A 1 97 ? -14.316 2.784 2.950 1.00 92.25 97 LYS A O 1
ATOM 744 N N . GLY A 1 98 ? -14.205 4.525 1.534 1.00 88.75 98 GLY A N 1
ATOM 745 C CA . GLY A 1 98 ? -14.152 5.573 2.560 1.00 88.75 98 GLY A CA 1
ATOM 746 C C . GLY A 1 98 ? -12.800 5.675 3.275 1.00 88.75 98 GLY A C 1
ATOM 747 O O . GLY A 1 98 ? -12.718 6.232 4.376 1.00 88.75 98 GLY A O 1
ATOM 748 N N . VAL A 1 99 ? -11.743 5.120 2.674 1.00 88.62 99 VAL A N 1
ATOM 749 C CA . VAL A 1 99 ? -10.382 5.133 3.214 1.00 88.62 99 VAL A CA 1
ATOM 750 C C . VAL A 1 99 ? -9.548 6.154 2.450 1.00 88.62 99 VAL A C 1
ATOM 752 O O . VAL A 1 99 ? -9.407 6.085 1.234 1.00 88.62 99 VAL A O 1
ATOM 755 N N . GLU A 1 100 ? -8.971 7.096 3.187 1.00 88.00 100 GLU A N 1
ATOM 756 C CA . GLU A 1 100 ? -8.003 8.058 2.667 1.00 88.00 100 GLU A CA 1
ATOM 757 C C . GLU A 1 100 ? -6.600 7.578 3.040 1.00 88.00 100 GLU A C 1
ATOM 759 O O . GLU A 1 100 ? -6.357 7.248 4.200 1.00 88.00 100 GLU A O 1
ATOM 764 N N . HIS A 1 101 ? -5.664 7.557 2.090 1.00 90.88 101 HIS A N 1
ATOM 765 C CA . HIS A 1 101 ? -4.289 7.153 2.393 1.00 90.88 101 HIS A CA 1
ATOM 766 C C . HIS A 1 101 ? -3.519 8.231 3.167 1.00 90.88 101 HIS A C 1
ATOM 768 O O . HIS A 1 101 ? -2.928 7.931 4.201 1.00 90.88 101 HIS A O 1
ATOM 774 N N . ARG A 1 102 ? -3.551 9.484 2.683 1.00 89.00 102 ARG A N 1
ATOM 775 C CA . ARG A 1 102 ? -2.902 10.693 3.248 1.00 89.00 102 ARG A CA 1
ATOM 776 C C . ARG A 1 102 ? -1.368 10.744 3.260 1.00 89.00 102 ARG A C 1
ATOM 778 O O . ARG A 1 102 ? -0.834 11.818 3.491 1.00 89.00 102 ARG A O 1
ATOM 785 N N . ASP A 1 103 ? -0.680 9.648 2.968 1.00 88.62 103 ASP A N 1
ATOM 786 C CA . ASP A 1 103 ? 0.789 9.590 2.883 1.00 88.62 103 ASP A CA 1
ATOM 787 C C . ASP A 1 103 ? 1.223 8.829 1.622 1.00 88.62 103 ASP A C 1
ATOM 789 O O . ASP A 1 103 ? 2.010 7.890 1.665 1.00 88.62 103 ASP A O 1
ATOM 793 N N . LEU A 1 104 ? 0.627 9.165 0.475 1.00 94.50 104 LEU A N 1
ATOM 794 C CA . LEU A 1 104 ? 0.956 8.492 -0.778 1.00 94.50 104 LEU A CA 1
ATOM 795 C C . LEU A 1 104 ? 2.331 8.960 -1.272 1.00 94.50 104 LEU A C 1
ATOM 797 O O . LEU A 1 104 ? 2.502 10.115 -1.660 1.00 94.50 104 LEU A O 1
ATOM 801 N N . LYS A 1 105 ? 3.294 8.042 -1.291 1.00 94.44 105 LYS A N 1
ATOM 802 C CA . LYS A 1 105 ? 4.675 8.253 -1.746 1.00 94.44 105 LYS A CA 1
ATOM 803 C C . LYS A 1 105 ? 5.250 6.937 -2.259 1.00 94.44 105 LYS A C 1
ATOM 805 O O . LYS A 1 105 ? 4.697 5.882 -1.973 1.00 94.44 105 LYS A O 1
ATOM 810 N N . THR A 1 106 ? 6.367 6.980 -2.982 1.00 95.31 106 THR A N 1
ATOM 811 C CA . THR A 1 106 ? 6.973 5.780 -3.595 1.00 95.31 106 THR A CA 1
ATOM 812 C C . THR A 1 106 ? 7.380 4.710 -2.578 1.00 95.31 106 THR A C 1
ATOM 814 O O . THR A 1 106 ? 7.280 3.536 -2.895 1.00 95.31 106 THR A O 1
ATOM 817 N N . LEU A 1 107 ? 7.742 5.103 -1.351 1.00 95.69 107 LEU A N 1
ATOM 818 C CA . LEU A 1 107 ? 8.025 4.174 -0.242 1.00 95.69 107 LEU A CA 1
ATOM 819 C C . LEU A 1 107 ? 6.786 3.377 0.210 1.00 95.69 107 LEU A C 1
ATOM 821 O O . LEU A 1 107 ? 6.915 2.292 0.755 1.00 95.69 107 LEU A O 1
ATOM 825 N N . ASN A 1 108 ? 5.581 3.899 -0.045 1.00 96.94 108 ASN A N 1
ATOM 826 C CA . ASN A 1 108 ? 4.314 3.262 0.332 1.00 96.94 108 ASN A CA 1
ATOM 827 C C . ASN A 1 108 ? 3.655 2.549 -0.866 1.00 96.94 108 ASN A C 1
ATOM 829 O O . ASN A 1 108 ? 2.459 2.245 -0.848 1.00 96.94 108 ASN A O 1
ATOM 833 N N . ILE A 1 109 ? 4.429 2.286 -1.923 1.00 98.06 109 ILE A N 1
ATOM 834 C CA . ILE A 1 109 ? 4.028 1.472 -3.069 1.00 98.06 109 ILE A CA 1
ATOM 835 C C . ILE A 1 109 ? 4.964 0.273 -3.135 1.00 98.06 109 ILE A C 1
ATOM 837 O O . ILE A 1 109 ? 6.151 0.447 -3.373 1.00 98.06 109 ILE A O 1
ATOM 841 N N . LEU A 1 110 ? 4.429 -0.932 -2.973 1.00 97.94 110 LEU A N 1
ATOM 842 C CA . LEU A 1 110 ? 5.200 -2.167 -3.082 1.00 97.94 110 LEU A CA 1
ATOM 843 C C . LEU A 1 110 ? 5.028 -2.805 -4.459 1.00 97.94 110 LEU A C 1
ATOM 845 O O . LEU A 1 110 ? 3.994 -2.636 -5.113 1.00 97.94 110 LEU A O 1
ATOM 849 N N . LEU A 1 111 ? 6.033 -3.563 -4.884 1.00 97.06 111 LEU A N 1
ATOM 850 C CA . LEU A 1 111 ? 5.998 -4.385 -6.088 1.00 97.06 111 LEU A CA 1
ATOM 851 C C . LEU A 1 111 ? 5.773 -5.852 -5.711 1.00 97.06 111 LEU A C 1
ATOM 853 O O . LEU A 1 111 ? 6.476 -6.413 -4.870 1.00 97.06 111 LEU A O 1
ATOM 857 N N . ASP A 1 112 ? 4.786 -6.491 -6.332 1.00 95.31 112 ASP A N 1
ATOM 858 C CA . ASP A 1 112 ? 4.601 -7.937 -6.200 1.00 95.31 112 ASP A CA 1
ATOM 859 C C . ASP A 1 112 ? 5.567 -8.731 -7.101 1.00 95.31 112 ASP A C 1
ATOM 861 O O . ASP A 1 112 ? 6.410 -8.167 -7.804 1.00 95.31 112 ASP A O 1
ATOM 865 N N . GLY A 1 113 ? 5.457 -10.064 -7.066 1.00 91.69 113 GLY A N 1
ATOM 866 C CA . GLY A 1 113 ? 6.310 -10.958 -7.857 1.00 91.69 113 GLY A CA 1
ATOM 867 C C . GLY A 1 113 ? 6.195 -10.768 -9.375 1.00 91.69 113 GLY A C 1
ATOM 868 O O . GLY A 1 113 ? 7.126 -11.116 -10.095 1.00 91.69 113 GLY A O 1
ATOM 869 N N . ASP A 1 114 ? 5.109 -10.155 -9.852 1.00 93.06 114 ASP A N 1
ATOM 870 C CA . ASP A 1 114 ? 4.860 -9.862 -11.267 1.00 93.06 114 ASP A CA 1
ATOM 871 C C . ASP A 1 114 ? 5.228 -8.409 -11.630 1.00 93.06 114 ASP A C 1
ATOM 873 O O . ASP A 1 114 ? 4.845 -7.896 -12.688 1.00 93.06 114 ASP A O 1
ATOM 877 N N . ARG A 1 115 ? 5.954 -7.709 -10.744 1.00 92.31 115 ARG A N 1
ATOM 878 C CA . ARG A 1 115 ? 6.304 -6.283 -10.858 1.00 92.31 115 ARG A CA 1
ATOM 879 C C . ARG A 1 115 ? 5.080 -5.373 -11.022 1.00 92.31 115 ARG A C 1
ATOM 881 O O . ARG A 1 115 ? 5.163 -4.329 -11.684 1.00 92.31 115 ARG A O 1
ATOM 888 N N . ARG A 1 116 ? 3.939 -5.734 -10.429 1.00 96.94 116 ARG A N 1
ATOM 889 C CA . ARG A 1 116 ? 2.743 -4.880 -10.350 1.00 96.94 116 ARG A CA 1
ATOM 890 C C . ARG A 1 116 ? 2.750 -4.084 -9.057 1.00 96.94 116 ARG A C 1
ATOM 892 O O . ARG A 1 116 ? 3.218 -4.561 -8.027 1.00 96.94 116 ARG A O 1
ATOM 899 N N . CYS A 1 117 ? 2.214 -2.868 -9.108 1.00 98.38 117 CYS A N 1
ATOM 900 C CA . CYS A 1 117 ? 2.188 -2.003 -7.932 1.00 98.38 117 CYS A CA 1
ATOM 901 C C . CYS A 1 117 ? 1.001 -2.324 -7.023 1.00 98.38 117 CYS A C 1
ATOM 903 O O . CYS A 1 117 ? -0.138 -2.482 -7.480 1.00 98.38 117 CYS A O 1
ATOM 905 N N . LYS A 1 118 ? 1.263 -2.316 -5.717 1.00 98.50 118 LYS A N 1
ATOM 906 C CA . LYS A 1 118 ? 0.263 -2.381 -4.655 1.00 98.50 118 LYS A CA 1
ATOM 907 C C . LYS A 1 118 ? 0.488 -1.258 -3.654 1.00 98.50 118 LYS A C 1
ATOM 909 O O . LYS A 1 118 ? 1.602 -1.033 -3.200 1.00 98.50 118 LYS A O 1
ATOM 914 N N . VAL A 1 119 ? -0.580 -0.553 -3.304 1.00 97.94 119 VAL A N 1
ATOM 915 C CA . VAL A 1 119 ? -0.530 0.522 -2.307 1.00 97.94 119 VAL A CA 1
ATOM 916 C C . VAL A 1 119 ? -0.566 -0.085 -0.899 1.00 97.94 119 VAL A C 1
ATOM 918 O O . VAL A 1 119 ? -1.406 -0.953 -0.634 1.00 97.94 119 VAL A O 1
ATOM 921 N N . THR A 1 120 ? 0.320 0.365 -0.009 1.00 95.12 120 THR A N 1
ATOM 922 C CA . THR A 1 120 ? 0.401 -0.044 1.408 1.00 95.12 120 THR A CA 1
ATOM 923 C C . THR A 1 120 ? 0.179 1.150 2.347 1.00 95.12 120 THR A C 1
ATOM 925 O O . THR A 1 120 ? -0.156 2.234 1.886 1.00 95.12 120 THR A O 1
ATOM 928 N N . ASP A 1 121 ? 0.287 0.947 3.663 1.00 89.12 121 ASP A N 1
ATOM 929 C CA . ASP A 1 121 ? 0.323 1.996 4.698 1.00 89.12 121 ASP A CA 1
ATOM 930 C C . ASP A 1 121 ? -0.869 2.972 4.671 1.00 89.12 121 ASP A C 1
ATOM 932 O O . ASP A 1 121 ? -0.799 4.140 5.060 1.00 89.12 121 ASP A O 1
ATOM 936 N N . PHE A 1 122 ? -2.022 2.464 4.239 1.00 86.56 122 PHE A N 1
ATOM 937 C CA . PHE A 1 122 ? -3.300 3.163 4.273 1.00 86.56 122 PHE A CA 1
ATOM 938 C C . PHE A 1 122 ? -3.995 2.993 5.631 1.00 86.56 122 PHE A C 1
ATOM 940 O O . PHE A 1 122 ? -3.767 2.035 6.363 1.00 86.56 122 PHE A O 1
ATOM 947 N N . GLY A 1 123 ? -4.910 3.907 5.965 1.00 70.69 123 GLY A N 1
ATOM 948 C CA . GLY A 1 123 ? -5.798 3.785 7.127 1.00 70.69 123 GLY A CA 1
ATOM 949 C C . GLY A 1 123 ? -5.169 4.144 8.480 1.00 70.69 123 GLY A C 1
ATOM 950 O O . GLY A 1 123 ? -5.879 4.706 9.302 1.00 70.69 123 GLY A O 1
ATOM 951 N N . LEU A 1 124 ? -3.858 3.951 8.674 1.00 64.44 124 LEU A N 1
ATOM 952 C CA . LEU A 1 124 ? -3.131 4.351 9.896 1.00 64.44 124 LEU A CA 1
ATOM 953 C C . LEU A 1 124 ? -3.002 5.880 10.061 1.00 64.44 124 LEU A C 1
ATOM 955 O O . LEU A 1 124 ? -2.629 6.371 11.124 1.00 64.44 124 LEU A O 1
ATOM 959 N N . SER A 1 125 ? -3.321 6.649 9.017 1.00 54.62 125 SER A N 1
ATOM 960 C CA . SER A 1 125 ? -3.181 8.110 8.966 1.00 54.62 125 SER A CA 1
ATOM 961 C C . SER A 1 125 ? -4.340 8.892 9.594 1.00 54.62 125 SER A C 1
ATOM 963 O O . SER A 1 125 ? -4.244 10.111 9.758 1.00 54.62 125 SER A O 1
ATOM 965 N N . LYS A 1 126 ? -5.457 8.235 9.938 1.00 53.94 126 LYS A N 1
ATOM 966 C CA . LYS A 1 126 ? -6.535 8.866 10.726 1.00 53.94 126 LYS A CA 1
ATOM 967 C C . LYS A 1 126 ? -6.209 8.902 12.216 1.00 53.94 126 LYS A C 1
ATOM 969 O O . LYS A 1 126 ? -6.646 9.818 12.910 1.00 53.94 126 LYS A O 1
ATOM 974 N N . SER A 1 127 ? -5.385 7.973 12.676 1.00 52.88 127 SER A N 1
ATOM 975 C CA . SER A 1 127 ? -4.921 7.902 14.050 1.00 52.88 127 SER A CA 1
ATOM 976 C C . SER A 1 127 ? -3.497 8.454 14.152 1.00 52.88 127 SER A C 1
ATOM 978 O O . SER A 1 127 ? -2.531 7.697 14.199 1.00 52.88 127 SER A O 1
ATOM 980 N N . GLU A 1 128 ? -3.346 9.782 14.250 1.00 46.62 128 GLU A N 1
ATOM 981 C CA . GLU A 1 128 ? -2.051 10.458 14.514 1.00 46.62 128 GLU A CA 1
ATOM 982 C C . GLU A 1 128 ? -1.291 9.830 15.703 1.00 46.62 128 GLU A C 1
ATOM 984 O O . GLU A 1 128 ? -0.061 9.772 15.743 1.00 46.62 128 GLU A O 1
ATOM 989 N N . SER A 1 129 ? -2.040 9.278 16.659 1.00 46.84 129 SER A N 1
ATOM 990 C CA . SER A 1 129 ? -1.531 8.523 17.799 1.00 46.84 129 SER A CA 1
ATOM 991 C C . SER A 1 129 ? -0.854 7.185 17.466 1.00 46.84 129 SER A C 1
ATOM 993 O O . SER A 1 129 ? -0.001 6.756 18.237 1.00 46.84 129 SER A O 1
ATOM 995 N N . LEU A 1 130 ? -1.218 6.522 16.366 1.00 49.06 130 LEU A N 1
ATOM 996 C CA . LEU A 1 130 ? -0.658 5.229 15.947 1.00 49.06 130 LEU A CA 1
ATOM 997 C C . LEU A 1 130 ? 0.525 5.390 14.988 1.00 49.06 130 LEU A C 1
ATOM 999 O O . LEU A 1 130 ? 1.487 4.629 15.078 1.00 49.06 130 LEU A O 1
ATOM 1003 N N . ALA A 1 131 ? 0.498 6.419 14.134 1.00 46.28 131 ALA A N 1
ATOM 1004 C CA . ALA A 1 131 ? 1.600 6.754 13.228 1.00 46.28 131 ALA A CA 1
ATOM 1005 C C . ALA A 1 131 ? 2.935 6.947 13.978 1.00 46.28 131 ALA A C 1
ATOM 1007 O O . ALA A 1 131 ? 3.995 6.533 13.507 1.00 46.28 131 ALA A O 1
ATOM 1008 N N . THR A 1 132 ? 2.875 7.491 15.198 1.00 44.09 132 THR A N 1
ATOM 1009 C CA . THR A 1 132 ? 4.051 7.676 16.067 1.00 44.09 132 THR A CA 1
ATOM 1010 C C . THR A 1 132 ? 4.677 6.343 16.515 1.00 44.09 132 THR A C 1
ATOM 1012 O O . THR A 1 132 ? 5.891 6.270 16.680 1.00 44.09 132 THR A O 1
ATOM 1015 N N . ALA A 1 133 ? 3.880 5.282 16.687 1.00 41.59 133 ALA A N 1
ATOM 1016 C CA . ALA A 1 133 ? 4.362 3.973 17.135 1.00 41.59 133 ALA A CA 1
ATOM 1017 C C . ALA A 1 133 ? 4.924 3.122 15.983 1.00 41.59 133 ALA A C 1
ATOM 1019 O O . ALA A 1 133 ? 5.942 2.461 16.157 1.00 41.59 133 ALA A O 1
ATOM 1020 N N . ALA A 1 134 ? 4.307 3.177 14.796 1.00 44.38 134 ALA A N 1
ATOM 1021 C CA . ALA A 1 134 ? 4.777 2.438 13.621 1.00 44.38 134 ALA A CA 1
ATOM 1022 C C . ALA A 1 134 ? 6.122 2.972 13.089 1.00 44.38 134 ALA A C 1
ATOM 1024 O O . ALA A 1 134 ? 6.999 2.192 12.733 1.00 44.38 134 ALA A O 1
ATOM 1025 N N . THR A 1 135 ? 6.327 4.296 13.121 1.00 42.72 135 THR A N 1
ATOM 1026 C CA . THR A 1 135 ? 7.557 4.940 12.614 1.00 42.72 135 THR A CA 1
ATOM 1027 C C . THR A 1 135 ? 8.811 4.567 13.424 1.00 42.72 135 THR A C 1
ATOM 1029 O O . THR A 1 135 ? 9.917 4.594 12.895 1.00 42.72 135 THR A O 1
ATOM 1032 N N . GLN A 1 136 ? 8.667 4.183 14.699 1.00 33.50 136 GLN A N 1
ATOM 1033 C CA . GLN A 1 136 ? 9.802 3.765 15.536 1.00 33.50 136 GLN A CA 1
ATOM 1034 C C . GLN A 1 136 ? 10.308 2.350 15.216 1.00 33.50 136 GLN A C 1
ATOM 1036 O O . GLN A 1 136 ? 11.438 2.030 15.569 1.00 33.50 136 GLN A O 1
ATOM 1041 N N . ALA A 1 137 ? 9.513 1.516 14.538 1.00 34.62 137 ALA A N 1
ATOM 1042 C CA . ALA A 1 137 ? 9.902 0.147 14.196 1.00 34.62 137 ALA A CA 1
ATOM 1043 C C . ALA A 1 137 ? 10.733 0.053 12.902 1.00 34.62 137 ALA A C 1
ATOM 1045 O O . ALA A 1 137 ? 11.439 -0.931 12.711 1.00 34.62 137 ALA A O 1
ATOM 1046 N N . THR A 1 138 ? 10.681 1.069 12.035 1.00 32.19 138 THR A N 1
ATOM 1047 C CA . THR A 1 138 ? 11.392 1.092 10.741 1.00 32.19 138 THR A CA 1
ATOM 1048 C C . THR A 1 138 ? 12.768 1.774 10.812 1.00 32.19 138 THR A C 1
ATOM 1050 O O . THR A 1 138 ? 13.482 1.819 9.818 1.00 32.19 138 THR A O 1
ATOM 1053 N N . ALA A 1 139 ? 13.148 2.328 11.968 1.00 25.56 139 ALA A N 1
ATOM 1054 C CA . ALA A 1 139 ? 14.406 3.058 12.171 1.00 25.56 139 ALA A CA 1
ATOM 1055 C C . ALA A 1 139 ? 15.477 2.255 12.946 1.00 25.56 139 ALA A C 1
ATOM 1057 O O . ALA A 1 139 ? 16.367 2.858 13.549 1.00 25.56 139 ALA A O 1
ATOM 1058 N N . GLY A 1 140 ? 15.368 0.922 12.966 1.00 26.28 140 GLY A N 1
ATOM 1059 C CA . GLY A 1 140 ? 16.297 0.007 13.641 1.00 26.28 140 GLY A CA 1
ATOM 1060 C C . GLY A 1 140 ? 17.049 -0.884 12.670 1.00 26.28 140 GLY A C 1
ATOM 1061 O O . GLY A 1 140 ? 16.392 -1.396 11.739 1.00 26.28 140 GLY A O 1
#

Radius of gyration: 17.65 Å; chains: 1; bounding box: 40×25×54 Å

InterPro domains:
  IPR000719 Protein kinase domain [PF00069] (15-130)
  IPR000719 Protein kinase domain [PS50011] (1-140)
  IPR000719 Protein kinase domain [SM00220] (2-139)
  IPR008271 Serine/threonine-protein kinase, active site [PS00108] (99-111)
  IPR011009 Protein kinase-like domain superfamily [SSF56112] (15-131)
  IPR050167 Serine/threonine-protein kinase [PTHR23257] (15-127)

Foldseek 3Di:
DDDDPPPPDQPPVNVVVLVVLVVVLQVLQQPDDDPQAWHWPGWDDPDPVDIDTDIDDAPQAFQVCCCPDPCVVVCDPVNVVQQVVSNVVQQVSCVVSVWDAVDDDRNQWGAHPVRHTHGHNTSCVVPPVRVVVVVVVVPD

Organism: NCBI:txid35677

Sequence (140 aa):
DTLVSTHVGITATKRNKMMKDFATELAIMVKLRSPRIVSVYGVVTTDSSWLGLVVEYCGGGDLREALDADDAASIDEAQRRSWLSDISLGMAYLYSKGVEHRDLKTLNILLDGDRRCKVTDFGLSKSESLATAATQATAG

Secondary structure (DSSP, 8-state):
-----------HHHHHHHHHHHHHHHHHHTT---TTBPPEEEEE-SSTT--EEEE---TT-BHHHHHHSTTGGG--HHHHHHHHHHHHHHHHHHHHTT---S--SGGGEEE-TTS-EEE-S-STTS-HHHHHHHTTTS--

pLDDT: mean 79.88, std 20.74, range [25.56, 98.62]

=== Feature glossary ===
A reading guide for the features in this record.

Start from the sequence.

  · Sequence gives the chain of amino acids in standard one-letter code (A=alanine, C=cysteine, …, Y=tyrosine), read N→C. It is the only feature that is directly encoded by the gene; all structural features are derived from the folded form of this sequence.

Fold it, and you get atomic coordinates and the backbone conformation that goes with them.

  · The mmCIF table is the protein's shape written out atom by atom. For each backbone N, Cα, C, and carbonyl O, it records an (x, y, z) coordinate triple in Å plus the residue type, chain letter, and residue number.

  · Backbone dihedral angles. Every residue except chain termini has a φ (preceding-C → N → Cα → C) and a ψ (N → Cα → C → next-N). They are reported in degrees following the IUPAC sign convention. Secondary structure is essentially a statement about which (φ, ψ) basin each residue occupies.

  · DSSP 8-state secondary structure assigns each residue one of H (α-helix), G (3₁₀-helix), I (π-helix), E (extended β-strand), B (isolated β-bridge), T (hydrogen-bonded turn), S (bend), or '-' (coil). The assignment is computed from backbone hydrogen-bond geometry via the Kabsch–Sander algorithm.

  · P-SEA three-state annotation labels each residue as helix, strand, or coil based purely on the geometry of the Cα trace. It serves as a fallback when the full backbone (and thus DSSP) is unavailable.

Summarize the fold with a handful of shape descriptors and a per-residue structural alphabet.

  · Radius of gyration (Rg) is the root-mean-square distance of Cα atoms from their centroid — a single number for overall size and compactness. A globular domain of N residues has Rg ≈ 2.2·N^0.38 Å; an extended or disordered chain has a much larger Rg. The Cα contact count is the number of residue pairs whose Cα atoms are within 8 Å and are more than four positions apart in sequence — a standard proxy for tertiary packing density. The bounding box is the smallest axis-aligned box enclosing all Cα atoms.

  · Foldseek's 3Di representation compresses backbone geometry into a per-residue letter drawn from a learned twenty-state alphabet. It captures the tertiary interaction pattern around each residue — which residues are packed against it in space, regardless of where they are in sequence.

  · Accessible surface area quantifies burial. A residue with SASA near zero is packed into the hydrophobic core; one with SASA >100 Å² sits on the surface. Computed here via the Shrake–Rupley numerical algorithm with a 1.4 Å probe.

Ask how reliable the model is.

  · For AlphaFold models, the B-factor field carries pLDDT — the model's own estimate of local accuracy on a 0–100 scale. Regions with pLDDT<50 should be treated as essentially unmodeled; they often correspond to intrinsically disordered segments.

  · For experimental (PDB) structures, the B-factor (temperature factor) quantifies the positional spread of each atom in the crystal — a combination of thermal vibration and static disorder — in units of Å². High B-factors mark flexible loops or poorly resolved regions; low B-factors mark the rigid, well-ordered core.

  · PAE(i, j) answers: if I align the predicted and true structures on residu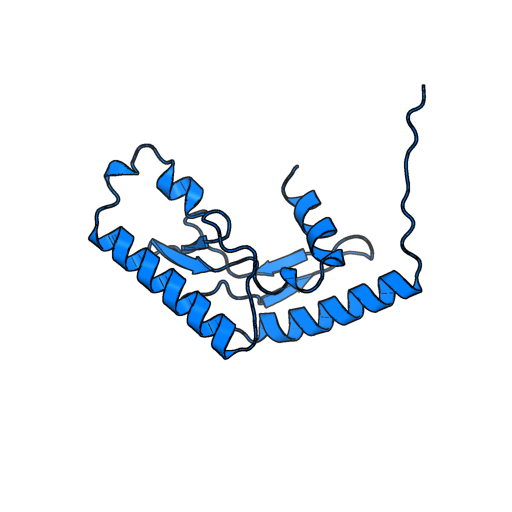e i, how far off (in Å) do I expect residue j to be? A block-diagonal PAE matrix with low values on the blocks and high values off-diagonal is the signature of a multi-domain protein with confidently predicted domains but uncertain inter-domain orientation.

Place it in context: what it resembles, what it is annotated as, and how it looks.

  · Structural nearest neighbors (via Foldseek easy-search vs the PDB). Reported per hit: target PDB id, E-value, and alignment TM-score. A TM-score above ~0.5 is the conventional threshold for 'same fold'.

  · Functional annotations link the protein to curated databases. InterPro entries identify conserved domains and families by matching the sequence against member-database signatures (Pfam, PROSITE, CDD, …). Gene Ontology (GO) terms describe molecular function, biological process, and cellular component in a controlled vocabulary. CATH places the structure in a hierarchical fold classification (Class/Architecture/Topology/Homologous-superfamily). The organism is the source species.

  · Plot images: a contact map (which residues are close in 3D, as an N×N binary image), a Ramachandran scatter (backbone torsion angles, revealing secondary-structure composition at a glance), and — for AlphaFold structures — a PAE heatmap (pairwise prediction confidence).

  · Structure images are PyMOL renders from six orthogonal camera directions. Cartoon representation draws helices as coils and strands as arrows; sticks shows the backbone as bonds; surface shows the solvent-excluded envelope. Rainbow coloring maps sequence position to hue (blue→red, N→C); chain coloring assigns a distinct color per polypeptide.